Protein AF-A0A7K1IXX6-F1 (afdb_monomer_lite)

Secondary structure (DSSP, 8-state):
-PPPPHHHHHHHHHSTTPPEEEEEE-TTS-EEEEEE--EEETTEEE-PPPP-

Structure (mmCIF, N/CA/C/O backbone):
data_AF-A0A7K1IXX6-F1
#
_entry.id   AF-A0A7K1IXX6-F1
#
loop_
_atom_site.group_PDB
_atom_site.id
_atom_site.type_symbol
_atom_site.label_atom_id
_atom_site.label_alt_id
_atom_site.label_comp_id
_atom_site.label_asym_id
_atom_site.label_entity_id
_atom_site.label_seq_id
_atom_site.pdbx_PDB_ins_code
_atom_site.Cartn_x
_atom_site.Cartn_y
_atom_site.Cartn_z
_atom_site.occupancy
_atom_site.B_iso_or_equiv
_atom_site.auth_seq_id
_atom_site.auth_comp_id
_atom_site.auth_asym_id
_atom_site.auth_atom_id
_atom_site.pdbx_PDB_model_num
ATOM 1 N N . MET A 1 1 ? 11.660 -5.912 18.485 1.00 67.94 1 MET A N 1
ATOM 2 C CA . MET A 1 1 ? 10.330 -5.279 18.602 1.00 67.94 1 MET A CA 1
ATOM 3 C C . MET A 1 1 ? 9.289 -6.332 18.269 1.00 67.94 1 MET A C 1
A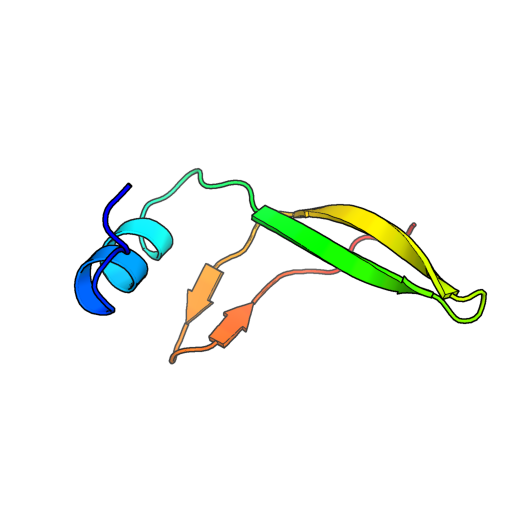TOM 5 O O . MET A 1 1 ? 9.559 -7.106 17.352 1.00 67.94 1 MET A O 1
ATOM 9 N N . PRO A 1 2 ? 8.181 -6.433 19.016 1.00 90.06 2 PRO A N 1
ATOM 10 C CA . PRO A 1 2 ? 7.099 -7.340 18.654 1.00 90.06 2 PRO A CA 1
ATOM 11 C C . PRO A 1 2 ? 6.501 -6.921 17.306 1.00 90.06 2 PRO A C 1
ATOM 13 O O . PRO A 1 2 ? 6.476 -5.739 16.966 1.00 90.06 2 PRO A O 1
ATOM 16 N N . LYS A 1 3 ? 6.082 -7.911 16.521 1.00 94.56 3 LYS A N 1
ATOM 17 C CA . LYS A 1 3 ? 5.357 -7.687 15.272 1.00 94.56 3 LYS A CA 1
ATOM 18 C C . LYS A 1 3 ? 3.933 -7.248 15.620 1.00 94.56 3 LYS A C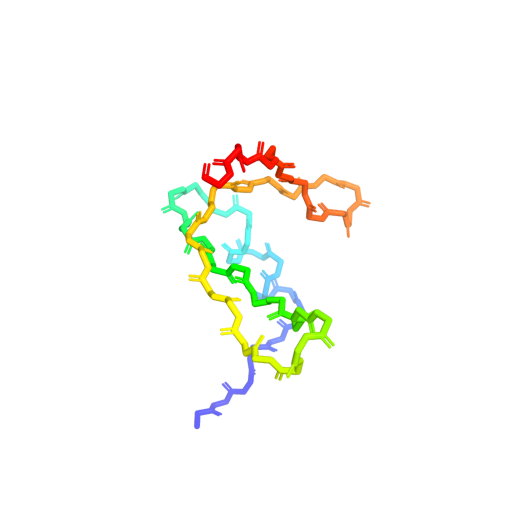 1
ATOM 20 O O . LYS A 1 3 ? 3.341 -7.843 16.516 1.00 94.56 3 LYS A O 1
ATOM 25 N N . LEU A 1 4 ? 3.401 -6.270 14.890 1.00 96.00 4 LEU A N 1
ATOM 26 C CA . LEU A 1 4 ? 1.982 -5.932 14.956 1.00 96.00 4 LEU A CA 1
ATOM 27 C C . LEU A 1 4 ? 1.129 -7.138 14.533 1.00 96.00 4 LEU A C 1
ATOM 29 O O . LEU A 1 4 ? 1.470 -7.872 13.597 1.00 96.00 4 LEU A O 1
ATOM 33 N N . THR A 1 5 ? 0.019 -7.334 15.226 1.00 96.88 5 THR A N 1
ATOM 34 C CA . THR A 1 5 ? -1.070 -8.205 14.791 1.00 96.88 5 THR A CA 1
ATOM 35 C C . THR A 1 5 ? -1.707 -7.655 13.514 1.00 96.88 5 THR A C 1
ATOM 37 O O . THR A 1 5 ? -1.506 -6.497 13.148 1.00 96.88 5 THR A O 1
ATOM 40 N N . ASN A 1 6 ? -2.477 -8.482 12.806 1.00 94.31 6 ASN A N 1
ATOM 41 C CA . ASN A 1 6 ? -3.169 -8.020 11.601 1.00 94.31 6 ASN A CA 1
ATOM 42 C C . ASN A 1 6 ? -4.165 -6.891 11.918 1.00 94.31 6 ASN A C 1
ATOM 44 O O . ASN A 1 6 ? -4.262 -5.948 11.139 1.00 94.31 6 ASN A O 1
ATOM 48 N N . ASP A 1 7 ? -4.832 -6.960 13.073 1.00 95.62 7 ASP A N 1
ATOM 49 C CA . ASP A 1 7 ? -5.792 -5.946 13.517 1.00 95.62 7 ASP A CA 1
ATOM 50 C C . ASP A 1 7 ? -5.090 -4.617 13.819 1.00 95.62 7 ASP A C 1
ATOM 52 O O . ASP A 1 7 ? -5.524 -3.574 13.343 1.00 95.62 7 ASP A O 1
ATOM 56 N N . GLU A 1 8 ? -3.946 -4.654 14.509 1.00 96.31 8 GLU A N 1
ATOM 57 C CA . GLU A 1 8 ? -3.132 -3.456 14.760 1.00 96.31 8 GLU A CA 1
ATOM 58 C C . GLU A 1 8 ? -2.576 -2.851 13.458 1.00 96.31 8 GLU A C 1
ATOM 60 O O . GLU A 1 8 ? -2.471 -1.632 13.334 1.00 96.31 8 GLU A O 1
ATOM 65 N N . VAL A 1 9 ? -2.225 -3.678 12.463 1.00 93.81 9 VAL A N 1
ATOM 66 C CA . VAL A 1 9 ? -1.819 -3.187 11.134 1.00 93.81 9 VAL A CA 1
ATOM 67 C C . VAL A 1 9 ? -2.990 -2.513 10.423 1.00 93.81 9 VAL A C 1
ATOM 69 O O . VAL A 1 9 ? -2.811 -1.438 9.852 1.00 93.81 9 VAL A O 1
ATOM 72 N N . ALA A 1 10 ? -4.174 -3.127 10.444 1.00 92.31 10 ALA A N 1
ATOM 73 C CA . ALA A 1 10 ? -5.366 -2.570 9.816 1.00 92.31 10 ALA A CA 1
ATOM 74 C C . ALA A 1 10 ? -5.778 -1.245 10.475 1.00 92.31 10 ALA A C 1
ATOM 76 O O . ALA A 1 10 ? -6.045 -0.272 9.770 1.00 92.31 10 ALA A O 1
ATOM 77 N N . GLU A 1 11 ? -5.756 -1.183 11.809 1.00 94.25 11 GLU A N 1
ATOM 78 C CA . GLU A 1 11 ? -6.020 0.035 12.578 1.00 94.25 11 GLU A CA 1
ATOM 79 C C . GLU A 1 11 ? -5.028 1.139 12.201 1.00 94.25 11 GLU A C 1
ATOM 81 O O . GLU A 1 11 ? -5.449 2.209 11.760 1.00 94.25 11 GLU A O 1
ATOM 86 N N . PHE A 1 12 ? -3.725 0.849 12.243 1.00 94.12 12 PHE A N 1
ATOM 87 C CA . PHE A 1 12 ? -2.679 1.799 11.867 1.00 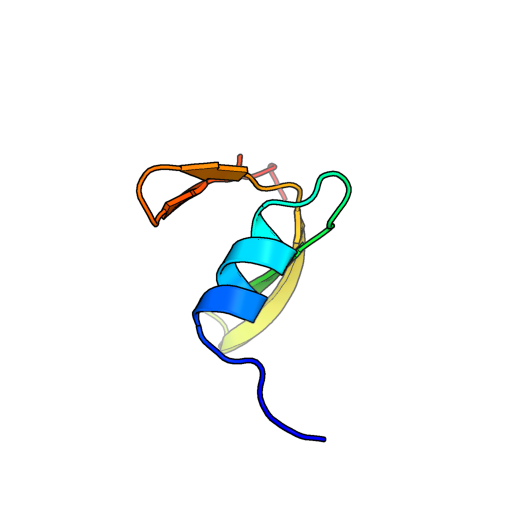94.12 12 PHE A CA 1
ATOM 88 C C . PHE A 1 12 ? -2.855 2.335 10.438 1.00 94.12 12 PHE A C 1
ATOM 90 O O . PHE A 1 12 ? -2.804 3.542 10.215 1.00 94.12 12 PHE A O 1
ATOM 97 N N . LEU A 1 13 ? -3.102 1.465 9.453 1.00 93.19 13 LEU A N 1
ATOM 98 C CA . LEU A 1 13 ? -3.278 1.879 8.055 1.00 93.19 13 LEU A CA 1
ATOM 99 C C . LEU A 1 13 ? -4.582 2.660 7.807 1.00 93.19 13 LEU A C 1
ATOM 101 O O . LEU A 1 13 ? -4.679 3.351 6.792 1.00 93.19 13 LEU A O 1
ATOM 105 N N . SER A 1 14 ? -5.571 2.557 8.702 1.00 90.94 14 SER A N 1
ATOM 106 C CA . SER A 1 14 ? -6.849 3.279 8.611 1.00 90.94 14 SER A CA 1
ATOM 107 C C . SER A 1 14 ? -6.767 4.738 9.082 1.00 90.94 14 SER A C 1
ATOM 109 O O . SER A 1 14 ? -7.628 5.561 8.749 1.00 90.94 14 SER A O 1
ATOM 111 N N . GLU A 1 15 ? -5.724 5.082 9.837 1.00 93.94 15 GLU A N 1
ATOM 112 C CA . GLU A 1 15 ? -5.490 6.435 10.323 1.00 93.94 15 GLU A CA 1
ATOM 113 C C . GLU A 1 15 ? -5.140 7.401 9.177 1.00 93.94 15 GLU A C 1
ATOM 115 O O . GLU A 1 15 ? -4.493 7.065 8.181 1.00 93.94 15 GLU A O 1
ATOM 120 N N . ARG A 1 16 ? -5.542 8.668 9.326 1.00 89.31 16 ARG A N 1
ATOM 121 C CA . ARG A 1 16 ? -5.209 9.720 8.357 1.00 89.31 16 ARG A CA 1
ATOM 122 C C . ARG A 1 16 ? -3.799 10.256 8.586 1.00 89.31 16 ARG A C 1
ATOM 124 O O . ARG A 1 16 ? -3.364 10.417 9.718 1.00 89.31 16 ARG A O 1
ATOM 131 N N . GLY A 1 17 ? -3.149 10.682 7.503 1.00 90.69 17 GLY A N 1
ATOM 132 C CA . GLY A 1 17 ? -1.880 11.417 7.566 1.00 90.69 17 GLY A CA 1
ATOM 133 C C . GLY A 1 17 ? -0.632 10.546 7.443 1.00 90.69 17 GLY A C 1
ATOM 134 O O . GLY A 1 17 ? 0.475 11.084 7.425 1.00 90.69 17 GLY A O 1
ATOM 135 N N . HIS A 1 18 ? -0.793 9.234 7.274 1.00 93.62 18 HIS A N 1
ATOM 136 C CA . HIS A 1 18 ? 0.320 8.344 6.969 1.00 93.62 18 HIS A CA 1
ATOM 137 C C . HIS A 1 18 ? 0.842 8.566 5.553 1.00 93.62 18 HIS A C 1
ATOM 139 O O . HIS A 1 18 ? 0.099 8.524 4.572 1.00 93.62 18 HIS A O 1
ATOM 145 N N . LEU A 1 19 ? 2.152 8.784 5.455 1.00 93.81 19 LEU A N 1
ATOM 146 C CA . LEU A 1 19 ? 2.874 8.848 4.191 1.00 93.81 19 LEU A CA 1
ATOM 147 C C . LEU A 1 19 ? 3.594 7.517 3.968 1.00 93.81 19 LEU A C 1
ATOM 149 O O . LEU A 1 19 ? 4.508 7.165 4.718 1.00 93.81 19 LEU A O 1
ATOM 153 N N . ALA A 1 20 ? 3.216 6.800 2.913 1.00 93.88 20 ALA A N 1
ATOM 154 C CA . ALA A 1 20 ? 3.891 5.571 2.524 1.00 93.88 20 ALA A CA 1
ATOM 155 C C . ALA A 1 20 ? 5.090 5.860 1.608 1.00 93.88 20 ALA A C 1
ATOM 157 O O . ALA A 1 20 ? 5.229 6.939 1.024 1.00 93.88 20 ALA A O 1
ATOM 158 N N . ARG A 1 21 ? 5.966 4.863 1.469 1.00 94.31 21 ARG A N 1
ATOM 159 C CA . ARG A 1 21 ? 7.025 4.833 0.458 1.00 94.31 21 ARG A CA 1
ATOM 160 C C . ARG A 1 21 ? 6.868 3.568 -0.365 1.00 94.31 21 ARG A C 1
ATOM 162 O O . ARG A 1 21 ? 6.870 2.480 0.203 1.00 94.31 21 ARG A O 1
ATOM 169 N N . ILE A 1 22 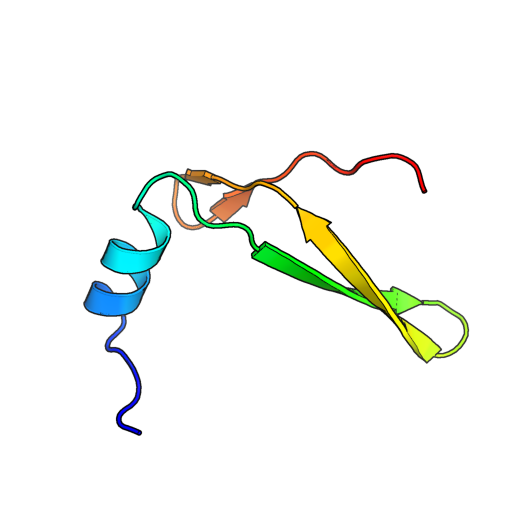? 6.750 3.712 -1.679 1.00 92.94 22 ILE A N 1
ATOM 170 C CA . ILE A 1 22 ? 6.746 2.574 -2.596 1.00 92.94 22 ILE A CA 1
ATOM 171 C C . ILE A 1 22 ? 8.169 2.288 -3.047 1.00 92.94 22 ILE A C 1
ATOM 173 O O . ILE A 1 22 ? 8.882 3.199 -3.468 1.00 92.94 22 ILE A O 1
ATOM 177 N N . GLY A 1 23 ? 8.572 1.027 -2.927 1.00 94.00 23 GLY A N 1
ATOM 178 C CA . GLY A 1 23 ? 9.796 0.506 -3.514 1.00 94.00 23 GLY A CA 1
ATOM 179 C C . GLY A 1 23 ? 9.467 -0.233 -4.804 1.00 94.00 23 GLY A C 1
ATOM 180 O O . GLY A 1 23 ? 8.633 -1.136 -4.788 1.00 94.00 23 GLY A O 1
ATOM 181 N N . THR A 1 24 ? 10.119 0.124 -5.903 1.00 92.94 24 THR A N 1
ATOM 182 C CA . THR A 1 24 ? 10.081 -0.641 -7.152 1.00 92.94 24 THR A CA 1
ATOM 183 C C . THR A 1 24 ? 11.490 -1.063 -7.544 1.00 92.94 24 THR A C 1
ATOM 185 O O . THR A 1 24 ? 12.473 -0.430 -7.155 1.00 92.94 24 THR A O 1
ATOM 188 N N . VAL A 1 25 ? 11.589 -2.155 -8.297 1.00 95.44 25 VAL A N 1
ATOM 189 C CA . VAL A 1 25 ? 12.826 -2.573 -8.960 1.00 95.44 25 VAL A CA 1
ATOM 190 C C . VAL A 1 25 ? 12.643 -2.275 -10.439 1.00 95.44 25 VAL A C 1
ATOM 192 O O . VAL A 1 25 ? 11.673 -2.740 -11.037 1.00 95.44 25 VAL A O 1
ATOM 195 N N . ASP A 1 26 ? 13.520 -1.445 -10.996 1.00 89.69 26 ASP A N 1
ATOM 196 C CA . ASP A 1 26 ? 13.464 -1.065 -12.407 1.00 89.69 26 ASP A CA 1
ATOM 197 C C . ASP A 1 26 ? 14.150 -2.121 -13.297 1.00 89.69 26 ASP A C 1
ATOM 199 O O . ASP A 1 26 ? 14.746 -3.081 -12.805 1.00 89.69 26 ASP A O 1
ATOM 203 N N . ALA A 1 27 ? 14.052 -1.974 -14.619 1.00 94.12 27 ALA A N 1
ATOM 204 C CA . ALA A 1 27 ? 14.605 -2.916 -15.593 1.00 94.12 27 ALA A CA 1
ATOM 205 C C . ALA A 1 27 ? 16.133 -3.084 -15.489 1.00 94.12 27 ALA A C 1
ATOM 207 O O . ALA A 1 27 ? 16.669 -4.110 -15.904 1.00 94.12 27 ALA A O 1
ATOM 208 N N . ASP A 1 28 ? 16.831 -2.097 -14.924 1.00 94.38 28 ASP A N 1
ATOM 209 C CA . ASP A 1 28 ? 18.267 -2.138 -14.631 1.00 94.38 28 ASP A CA 1
ATOM 210 C C . ASP A 1 28 ? 18.600 -2.834 -13.293 1.00 94.38 28 ASP A C 1
ATOM 212 O O . ASP A 1 28 ? 19.768 -2.944 -12.923 1.00 94.38 28 ASP A O 1
ATOM 216 N N . GLY A 1 29 ? 17.589 -3.322 -12.568 1.00 95.19 29 GLY A N 1
ATOM 217 C CA . GLY A 1 29 ? 17.731 -3.957 -11.260 1.00 95.19 29 GLY A CA 1
ATOM 218 C C . GLY A 1 29 ? 17.932 -2.972 -10.107 1.00 95.19 29 GLY A C 1
ATOM 219 O O . GLY A 1 29 ? 18.078 -3.405 -8.961 1.00 95.19 29 GLY A O 1
ATOM 220 N N . MET A 1 30 ? 17.929 -1.662 -10.369 1.00 94.50 30 MET A N 1
ATOM 221 C CA . MET A 1 30 ? 18.144 -0.654 -9.340 1.00 94.50 30 MET A CA 1
ATOM 222 C C . MET A 1 30 ? 16.851 -0.384 -8.557 1.00 94.50 30 MET A C 1
ATOM 224 O O . MET A 1 30 ? 15.769 -0.270 -9.144 1.00 94.50 30 MET A O 1
ATOM 228 N N . PRO A 1 31 ? 16.931 -0.249 -7.219 1.00 95.69 31 PRO A N 1
ATOM 229 C CA . PRO A 1 31 ? 15.772 0.092 -6.411 1.00 95.69 31 PRO A CA 1
ATOM 230 C C . PRO A 1 31 ? 15.414 1.573 -6.573 1.00 95.69 31 PRO A C 1
ATOM 232 O O . PRO A 1 31 ? 16.265 2.456 -6.447 1.00 95.69 31 PRO A O 1
ATOM 235 N N . ARG A 1 32 ? 14.126 1.858 -6.766 1.00 92.31 32 ARG A N 1
ATOM 236 C CA . ARG A 1 32 ? 13.557 3.210 -6.717 1.00 92.31 32 ARG A CA 1
ATOM 237 C C . ARG A 1 32 ? 12.599 3.302 -5.540 1.00 92.31 32 ARG A C 1
ATOM 239 O O . ARG A 1 32 ? 11.747 2.437 -5.371 1.00 92.31 32 ARG A O 1
ATOM 246 N N . VAL A 1 33 ? 12.736 4.350 -4.728 1.00 94.00 33 VAL A N 1
ATOM 247 C CA . VAL A 1 33 ? 11.886 4.573 -3.550 1.00 94.00 33 VAL A CA 1
ATOM 248 C C . VAL A 1 33 ? 11.272 5.962 -3.622 1.00 94.00 33 VAL A C 1
ATOM 250 O O . VAL A 1 33 ? 11.994 6.958 -3.609 1.00 94.00 33 VAL A O 1
ATOM 253 N N . LEU A 1 34 ? 9.943 6.032 -3.686 1.00 92.12 34 LEU A N 1
ATOM 254 C CA . LEU A 1 34 ? 9.202 7.287 -3.837 1.00 92.12 34 LEU A CA 1
ATOM 255 C C . LEU A 1 34 ? 8.143 7.430 -2.736 1.00 92.12 34 LEU A C 1
ATOM 257 O O . LEU A 1 34 ? 7.5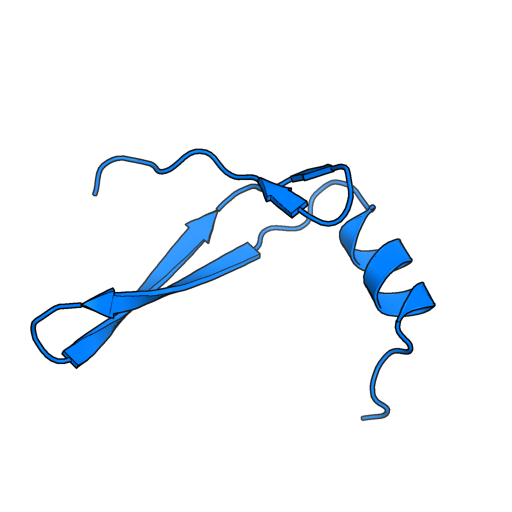05 6.438 -2.378 1.00 92.12 34 LEU A O 1
ATOM 261 N N . PRO A 1 35 ? 7.930 8.640 -2.185 1.00 94.31 35 PRO A N 1
ATOM 262 C CA . PRO A 1 35 ? 6.829 8.885 -1.263 1.00 94.31 35 PRO A CA 1
ATOM 263 C C . PRO A 1 35 ? 5.491 8.926 -2.011 1.00 94.31 35 PRO A C 1
ATOM 265 O O . PRO A 1 35 ? 5.412 9.462 -3.118 1.00 94.31 35 PRO A O 1
ATOM 268 N N . LEU A 1 36 ? 4.428 8.421 -1.386 1.00 93.69 36 LEU A N 1
ATOM 269 C CA . LEU A 1 36 ? 3.066 8.528 -1.906 1.00 93.69 36 LEU A CA 1
ATOM 270 C C . LEU A 1 36 ? 2.029 8.659 -0.793 1.00 93.69 36 LEU A C 1
ATOM 272 O O . LEU A 1 36 ? 2.230 8.210 0.337 1.00 93.69 36 LEU A O 1
ATOM 276 N N . TRP A 1 37 ? 0.899 9.255 -1.158 1.00 95.00 37 TRP A N 1
ATOM 277 C CA . TRP A 1 37 ? -0.337 9.178 -0.390 1.00 95.00 37 TRP A CA 1
ATOM 278 C C . TRP A 1 37 ? -1.143 7.975 -0.864 1.00 95.00 37 TRP A C 1
ATOM 280 O O . TRP A 1 37 ? -1.173 7.689 -2.063 1.00 95.00 37 TRP A O 1
ATOM 290 N N . PHE A 1 38 ? -1.802 7.300 0.070 1.00 94.69 38 PHE A N 1
ATOM 291 C CA . PHE A 1 38 ? -2.614 6.123 -0.205 1.00 94.69 38 PHE A CA 1
ATOM 292 C C . PHE A 1 38 ? -3.939 6.183 0.554 1.00 94.69 38 PHE A C 1
ATOM 294 O O . PHE A 1 38 ? -4.103 6.971 1.488 1.00 94.69 38 PHE A O 1
ATOM 301 N N . ILE A 1 39 ? -4.866 5.325 0.145 1.00 93.94 39 ILE A N 1
ATOM 302 C CA . ILE A 1 39 ? -6.029 4.925 0.936 1.00 93.94 39 ILE A CA 1
ATOM 303 C C . ILE A 1 39 ? -6.084 3.399 0.998 1.00 93.94 39 ILE A C 1
ATOM 305 O O . ILE A 1 39 ? -5.570 2.728 0.101 1.00 93.94 39 ILE A O 1
ATOM 309 N N . ILE A 1 40 ? -6.738 2.871 2.030 1.00 92.88 40 ILE A N 1
ATOM 310 C CA . ILE A 1 40 ? -7.157 1.470 2.079 1.00 92.88 40 ILE A CA 1
ATOM 311 C C . ILE A 1 40 ? -8.641 1.400 1.734 1.00 92.88 40 ILE A C 1
ATOM 313 O O . ILE A 1 40 ? -9.445 2.161 2.279 1.00 92.88 40 ILE A O 1
ATOM 317 N N . ARG A 1 41 ? -9.004 0.504 0.820 1.00 92.75 41 ARG A N 1
ATOM 318 C CA . ARG A 1 41 ? -10.393 0.237 0.450 1.00 92.75 41 ARG A CA 1
ATOM 319 C C . ARG A 1 41 ? -10.532 -1.222 0.043 1.00 92.75 41 ARG A C 1
ATOM 321 O O . ARG A 1 41 ? -9.786 -1.655 -0.817 1.00 92.75 41 ARG A O 1
ATOM 328 N N . ASP A 1 42 ? -11.495 -1.934 0.625 1.00 92.19 42 ASP A N 1
ATOM 329 C CA . ASP A 1 42 ? -11.809 -3.326 0.261 1.00 92.19 42 ASP A CA 1
ATOM 330 C C . ASP A 1 42 ? -10.558 -4.243 0.266 1.00 92.19 42 ASP A C 1
ATOM 332 O O . ASP A 1 42 ? -10.345 -5.027 -0.651 1.00 92.19 42 ASP A O 1
ATOM 336 N N . ASP A 1 43 ? -9.706 -4.102 1.293 1.00 87.88 43 ASP A N 1
ATOM 337 C CA . ASP A 1 43 ? -8.391 -4.760 1.442 1.00 87.88 43 ASP A CA 1
ATOM 338 C C . ASP A 1 43 ? -7.335 -4.419 0.366 1.00 87.88 43 ASP A C 1
ATOM 340 O O . ASP A 1 43 ? -6.266 -5.031 0.308 1.00 87.88 43 ASP A O 1
ATOM 344 N N . GLU A 1 44 ? -7.570 -3.383 -0.442 1.00 92.94 44 GLU A N 1
ATOM 345 C CA . GLU A 1 44 ? -6.626 -2.872 -1.436 1.00 92.94 44 GLU A CA 1
ATOM 346 C C . GLU A 1 44 ? -5.948 -1.571 -0.980 1.00 92.94 44 GLU A C 1
ATOM 348 O O . GLU A 1 44 ? -6.584 -0.662 -0.436 1.00 92.94 44 GLU A O 1
ATOM 353 N N . LEU A 1 45 ? -4.645 -1.447 -1.262 1.00 92.25 45 LEU A N 1
ATOM 354 C CA . LEU A 1 45 ? -3.895 -0.197 -1.123 1.00 92.25 45 LEU A CA 1
ATOM 355 C C . LEU A 1 45 ? -3.937 0.560 -2.450 1.00 92.25 45 LEU A C 1
ATOM 357 O O . LEU A 1 45 ? -3.286 0.179 -3.424 1.00 92.25 45 LEU A O 1
ATOM 361 N N . LEU A 1 46 ? -4.685 1.659 -2.474 1.00 94.38 46 LEU A N 1
ATOM 362 C CA . LEU A 1 46 ? -4.889 2.470 -3.669 1.00 94.38 46 LEU A CA 1
ATOM 363 C C . LEU A 1 46 ? -4.070 3.755 -3.582 1.00 94.38 46 LEU A C 1
ATOM 365 O O . LEU A 1 46 ? -4.074 4.449 -2.565 1.00 94.38 46 LEU A O 1
ATOM 369 N N . PHE A 1 47 ? -3.396 4.102 -4.674 1.00 93.69 47 PHE A N 1
ATOM 370 C CA . PHE A 1 47 ? -2.649 5.347 -4.808 1.00 93.69 47 PHE A CA 1
ATOM 371 C C . PHE A 1 47 ? -2.669 5.825 -6.258 1.00 93.69 47 PHE A C 1
ATOM 373 O O . PHE A 1 47 ? -2.832 5.035 -7.187 1.00 93.69 47 PHE A O 1
ATOM 380 N N . THR A 1 48 ? -2.466 7.124 -6.457 1.00 91.75 48 THR A N 1
ATOM 381 C CA . THR A 1 48 ? -2.344 7.704 -7.797 1.00 91.75 48 THR A CA 1
ATOM 382 C C . THR A 1 48 ? -0.864 7.825 -8.154 1.00 91.75 48 THR A C 1
ATOM 384 O O . THR A 1 48 ? -0.151 8.583 -7.485 1.00 91.75 48 THR A O 1
ATOM 387 N N . PRO A 1 49 ? -0.372 7.124 -9.193 1.00 84.00 49 PRO A N 1
ATOM 388 C CA . PRO A 1 49 ? 0.988 7.306 -9.675 1.00 84.00 49 PRO A CA 1
ATOM 389 C C . PRO A 1 49 ? 1.205 8.759 -10.094 1.00 84.00 49 PRO A C 1
ATOM 391 O O . PRO A 1 49 ? 0.350 9.372 -10.736 1.00 84.00 49 PRO A O 1
ATOM 394 N N . ARG A 1 50 ? 2.358 9.319 -9.740 1.00 76.44 50 ARG 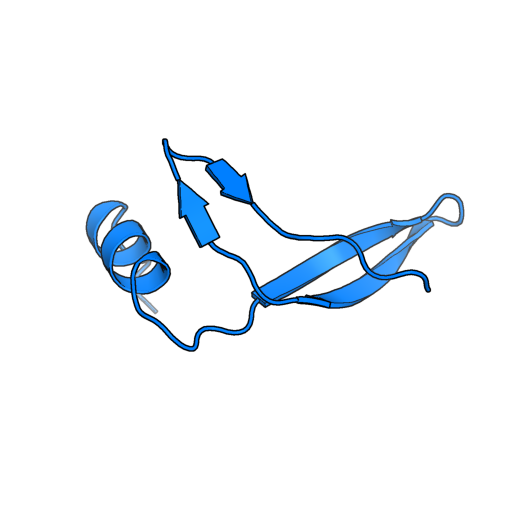A N 1
ATOM 395 C CA . ARG A 1 50 ? 2.795 10.613 -10.269 1.00 76.44 50 ARG A CA 1
ATOM 396 C C . ARG A 1 50 ? 3.788 10.344 -11.390 1.00 76.44 50 ARG A C 1
ATOM 398 O O . ARG A 1 50 ? 4.543 9.377 -11.304 1.00 76.44 50 ARG A O 1
ATOM 405 N N . SER A 1 51 ? 3.759 11.169 -12.438 1.00 72.94 51 SER A N 1
ATOM 406 C CA . SER A 1 51 ? 4.814 11.126 -13.454 1.00 72.94 51 SER A CA 1
ATOM 407 C C . SER A 1 51 ? 6.174 11.280 -12.759 1.00 72.94 51 SER A C 1
ATOM 409 O O . SER A 1 51 ? 6.248 12.094 -11.830 1.00 72.94 51 SER A O 1
ATOM 411 N N . PRO A 1 52 ? 7.200 10.511 -13.170 1.00 61.12 52 PRO A N 1
ATOM 412 C CA . PRO A 1 52 ? 8.577 10.724 -12.733 1.00 61.12 52 PRO A CA 1
ATOM 413 C C . PRO A 1 52 ? 9.044 12.159 -12.981 1.00 61.12 52 PRO A C 1
ATOM 415 O O . PRO A 1 52 ? 8.566 12.765 -13.973 1.00 61.12 52 PRO A O 1
#

Sequence (52 aa):
MPKLTNDEVAEFLSERGHLARIGTVDADGMPRVLPLWFIIRDDELLFTPRSP

Foldseek 3Di:
DDDDDPVRVVVVLQDPDDKDWDWDQDPVRDIDIDIFDWHADPNDTDTDDDDD

Radius of gyration: 13.56 Å; chains: 1; bounding box: 30×20×34 Å

pLDDT: mean 91.42, std 6.85, range [61.12, 96.88]